Protein AF-A0A8J7XQV1-F1 (afdb_monomer_lite)

Radius of gyration: 23.18 Å; chains: 1; bounding box: 53×18×77 Å

Sequence (74 aa):
TQDRIEITAQKKEESQEEKEGMKTYGRRYAGFFRSVPLPGMVKADDAKATYKNGVLEITLPKREVTKSRNLPIE

pLDDT: mean 87.87, std 9.72, range [59.44, 97.38]

Secondary structure (DSSP, 8-state):
-TTEEEEEEEEEEEEEEEETTEEEEEEEEEEEEEEEE-SS-B-GGG-EEEEETTEEEEE-PBPP--PPP-----

Foldseek 3Di:
DQFKDKDKDKDWDWDWDDDPNDIDIDIDIDIDIDIGTDPAGFPPVPKDWDDDPNDIDIDTHHDDDPPPDDDDDD

Structure (mmCIF, N/CA/C/O backbone):
data_AF-A0A8J7XQV1-F1
#
_entry.id   AF-A0A8J7XQV1-F1
#
loop_
_atom_site.group_PDB
_atom_site.id
_atom_site.type_symbol
_atom_site.label_atom_id
_atom_site.label_alt_id
_atom_site.label_comp_id
_atom_site.label_asym_id
_atom_site.label_entity_id
_atom_site.label_seq_id
_atom_site.pdbx_PDB_ins_code
_atom_site.Cartn_x
_atom_site.Cartn_y
_atom_site.Cartn_z
_atom_site.occupancy
_atom_site.B_iso_or_equiv
_atom_site.auth_seq_id
_atom_site.auth_comp_id
_atom_site.auth_asym_id
_atom_site.auth_atom_id
_atom_site.pdbx_PDB_model_num
ATOM 1 N N . THR A 1 1 ? -0.110 5.316 -13.016 1.00 59.44 1 THR A N 1
ATOM 2 C CA . THR A 1 1 ? 0.483 5.671 -14.332 1.00 59.44 1 THR A CA 1
ATOM 3 C C . THR A 1 1 ? 1.694 4.778 -14.595 1.00 59.44 1 THR A C 1
ATOM 5 O O . THR A 1 1 ? 2.054 4.013 -13.712 1.00 59.44 1 THR A O 1
ATOM 8 N N . GLN A 1 2 ? 2.310 4.792 -15.784 1.00 71.25 2 GLN A N 1
ATOM 9 C CA . GLN A 1 2 ? 3.435 3.879 -16.099 1.00 71.25 2 GLN A CA 1
ATOM 10 C C . GLN A 1 2 ? 4.746 4.202 -15.345 1.00 71.25 2 GLN A C 1
ATOM 12 O O . GLN A 1 2 ? 5.687 3.414 -15.392 1.00 71.25 2 GLN A O 1
ATOM 17 N N . ASP A 1 3 ? 4.803 5.342 -14.654 1.00 85.31 3 ASP A N 1
ATOM 18 C CA . ASP A 1 3 ? 5.972 5.913 -13.973 1.00 85.31 3 ASP A CA 1
ATOM 19 C C . ASP A 1 3 ? 5.863 5.920 -12.436 1.00 85.31 3 ASP A C 1
ATOM 21 O O . ASP A 1 3 ? 6.798 6.362 -11.775 1.00 85.31 3 ASP A O 1
ATOM 25 N N . ARG A 1 4 ? 4.745 5.480 -11.836 1.00 91.81 4 ARG A N 1
ATOM 26 C CA . ARG A 1 4 ? 4.573 5.466 -10.370 1.00 91.81 4 ARG A CA 1
ATOM 27 C C . ARG A 1 4 ? 3.615 4.378 -9.890 1.00 91.81 4 ARG A C 1
ATOM 29 O O . ARG A 1 4 ? 2.673 4.020 -10.596 1.00 91.81 4 ARG A O 1
ATOM 36 N N . ILE A 1 5 ? 3.824 3.922 -8.658 1.00 94.44 5 ILE A N 1
ATOM 37 C CA . ILE A 1 5 ? 2.890 3.072 -7.909 1.00 94.44 5 ILE A CA 1
ATOM 38 C C . ILE A 1 5 ? 2.097 3.950 -6.952 1.00 94.44 5 ILE A C 1
ATOM 40 O O . ILE A 1 5 ? 2.685 4.738 -6.213 1.00 94.44 5 ILE A O 1
ATOM 44 N N . GLU A 1 6 ? 0.785 3.758 -6.914 1.00 94.62 6 GLU A N 1
ATOM 45 C CA . GLU A 1 6 ? -0.095 4.360 -5.918 1.00 94.62 6 GLU A CA 1
ATOM 46 C C . GLU A 1 6 ? -0.606 3.270 -4.977 1.00 94.62 6 GLU A C 1
ATOM 48 O O . GLU A 1 6 ? -1.116 2.239 -5.410 1.00 94.62 6 GLU A O 1
ATOM 53 N N . ILE A 1 7 ? -0.425 3.486 -3.679 1.00 95.12 7 ILE A N 1
ATOM 54 C CA . ILE A 1 7 ? -0.799 2.560 -2.616 1.00 95.12 7 ILE A CA 1
ATOM 55 C C . ILE A 1 7 ? -1.806 3.279 -1.734 1.00 95.12 7 ILE A C 1
ATOM 57 O O . ILE A 1 7 ? -1.456 4.246 -1.054 1.00 95.12 7 ILE A O 1
ATOM 61 N N . THR A 1 8 ? -3.033 2.770 -1.720 1.00 94.75 8 THR A N 1
ATOM 62 C CA . THR A 1 8 ? -4.107 3.258 -0.855 1.00 94.75 8 THR A CA 1
ATOM 63 C C . THR A 1 8 ? -4.542 2.147 0.086 1.00 94.75 8 THR A C 1
ATOM 65 O O . THR A 1 8 ? -4.790 1.025 -0.349 1.00 94.75 8 THR A O 1
ATOM 68 N N . ALA A 1 9 ? -4.667 2.454 1.373 1.00 92.12 9 ALA A N 1
ATOM 69 C CA . ALA A 1 9 ? -5.233 1.537 2.353 1.00 92.12 9 ALA A CA 1
ATOM 70 C C . ALA A 1 9 ? -6.127 2.282 3.344 1.00 92.12 9 ALA A C 1
ATOM 72 O O . ALA A 1 9 ? -5.953 3.472 3.602 1.00 92.12 9 ALA A O 1
ATOM 73 N N . GLN A 1 10 ? -7.081 1.563 3.924 1.00 93.88 10 GLN A N 1
ATOM 74 C CA . GLN A 1 10 ? -7.917 2.057 5.009 1.00 93.88 10 GLN A CA 1
ATOM 75 C C . GLN A 1 10 ? -7.922 1.033 6.138 1.00 93.88 10 GLN A C 1
ATOM 77 O O . GLN A 1 10 ? -8.098 -0.160 5.902 1.00 93.88 10 GLN A O 1
ATOM 82 N N . LYS A 1 11 ? -7.744 1.506 7.368 1.00 91.75 11 LYS A N 1
ATOM 83 C CA . LYS A 1 11 ? -7.845 0.712 8.588 1.00 91.75 11 LYS A CA 1
ATOM 84 C C . LYS A 1 11 ? -8.991 1.251 9.432 1.00 91.75 11 LYS A C 1
ATOM 86 O O . LYS A 1 11 ? -9.070 2.457 9.668 1.00 91.75 11 LYS A O 1
ATOM 91 N N . LYS A 1 12 ? -9.868 0.352 9.868 1.00 93.44 12 LYS A N 1
ATOM 92 C CA . LYS A 1 12 ? -10.969 0.632 10.790 1.00 93.44 12 LYS A CA 1
ATOM 93 C C . LYS A 1 12 ? -10.770 -0.234 12.026 1.00 93.44 12 LYS A C 1
ATOM 95 O O . LYS A 1 12 ? -10.570 -1.436 11.887 1.00 93.44 12 LYS A O 1
ATOM 100 N N . GLU A 1 13 ? -10.797 0.372 13.200 1.00 91.94 13 GLU A N 1
ATOM 101 C CA . GLU A 1 13 ? -10.745 -0.326 14.484 1.00 91.94 13 GLU A CA 1
ATOM 102 C C . GLU A 1 13 ? -11.909 0.149 15.341 1.00 91.94 13 GLU A C 1
ATOM 104 O O . GLU A 1 13 ? -12.167 1.349 15.430 1.00 91.94 13 GLU A O 1
ATOM 109 N N . GLU A 1 14 ? -12.596 -0.790 15.976 1.00 93.56 14 GLU A N 1
ATOM 110 C CA . GLU A 1 14 ? -13.614 -0.506 16.979 1.00 93.56 14 GLU A CA 1
ATOM 111 C C . GLU A 1 14 ? -13.194 -1.176 18.285 1.00 93.56 14 GLU A C 1
ATOM 113 O O . GLU A 1 14 ? -12.700 -2.305 18.278 1.00 93.56 14 GLU A O 1
ATOM 118 N N . SER A 1 15 ? -13.347 -0.470 19.399 1.00 92.12 15 SER A N 1
ATOM 119 C CA . SER A 1 15 ? -13.062 -0.986 20.731 1.00 92.12 15 SER A CA 1
ATOM 120 C C . SER A 1 15 ? -14.216 -0.677 21.671 1.00 92.12 15 SER A C 1
ATOM 122 O O . SER A 1 15 ? -14.880 0.353 21.559 1.00 92.12 15 SER A O 1
ATOM 124 N N . GLN A 1 16 ? -14.445 -1.584 22.610 1.00 91.69 16 GLN A N 1
ATOM 125 C CA . GLN A 1 16 ? -15.396 -1.401 23.690 1.00 91.69 16 GLN A CA 1
ATOM 126 C C . GLN A 1 16 ? -14.700 -1.773 24.996 1.00 91.69 16 GLN A C 1
ATOM 128 O O . GLN A 1 16 ? -14.144 -2.863 25.110 1.00 91.69 16 GLN A O 1
ATOM 133 N N . GLU A 1 17 ? -14.724 -0.867 25.966 1.00 90.62 17 GLU A N 1
ATOM 134 C CA . GLU A 1 17 ? -14.212 -1.099 27.317 1.00 90.62 17 GLU A CA 1
ATOM 135 C C . GLU A 1 17 ? -15.319 -0.864 28.340 1.00 90.62 17 GLU A C 1
ATOM 137 O O . GLU A 1 17 ? -16.108 0.072 28.209 1.00 90.62 17 GLU A O 1
ATOM 142 N N . GLU A 1 18 ? -15.356 -1.701 29.375 1.00 89.25 18 GLU A N 1
ATOM 143 C CA . GLU A 1 18 ? -16.239 -1.535 30.526 1.00 89.25 18 GLU A CA 1
ATOM 144 C C . GLU A 1 18 ? -15.400 -1.575 31.807 1.00 89.25 18 GLU A C 1
ATOM 146 O O . GLU A 1 18 ? -14.738 -2.571 32.100 1.00 89.25 18 GLU A O 1
ATOM 151 N N . LYS A 1 19 ? -15.384 -0.465 32.550 1.00 89.62 19 LYS A N 1
ATOM 152 C CA . LYS A 1 19 ? -14.653 -0.317 33.817 1.00 89.62 19 LYS A CA 1
ATOM 153 C C . LYS A 1 19 ? -15.506 0.451 34.812 1.00 89.62 19 LYS A C 1
ATOM 155 O O . LYS A 1 19 ? -16.010 1.516 34.479 1.00 89.62 19 LYS A O 1
ATOM 160 N N . GLU A 1 20 ? -15.648 -0.090 36.023 1.00 87.50 20 GLU A N 1
ATOM 161 C CA . GLU A 1 20 ? -16.321 0.572 37.157 1.00 87.50 20 GLU A CA 1
ATOM 162 C C . GLU A 1 20 ? -17.715 1.140 36.810 1.00 87.50 20 GLU A C 1
ATOM 164 O O . GLU A 1 20 ? -18.094 2.227 37.231 1.00 87.50 20 GLU A O 1
ATOM 169 N N . GLY A 1 21 ? -18.490 0.405 36.002 1.00 87.81 21 GLY A N 1
ATOM 170 C CA . GLY A 1 21 ? -19.830 0.819 35.565 1.00 87.81 21 GLY A CA 1
ATOM 171 C C . GLY A 1 21 ? -19.856 1.826 34.406 1.00 87.81 21 GLY A C 1
ATOM 172 O O . GLY A 1 21 ? -20.936 2.204 33.956 1.00 87.81 21 GLY A O 1
ATOM 173 N N . MET A 1 22 ? -18.699 2.231 33.880 1.00 83.75 22 MET A N 1
ATOM 174 C CA . MET A 1 22 ? -18.577 3.093 32.706 1.00 83.75 22 MET A CA 1
ATOM 175 C C . MET A 1 22 ? -18.287 2.269 31.447 1.00 83.75 22 MET A C 1
ATOM 177 O O . MET A 1 22 ? -17.375 1.443 31.436 1.00 83.75 22 MET A O 1
ATOM 181 N N . LYS A 1 23 ? -19.039 2.535 30.370 1.00 89.31 23 LYS A N 1
ATOM 182 C CA . LYS A 1 23 ? -18.838 1.941 29.039 1.00 89.31 23 LYS A CA 1
ATOM 183 C C . LYS A 1 23 ? -18.225 2.960 28.084 1.00 89.31 23 LYS A C 1
ATOM 185 O O . LYS A 1 23 ?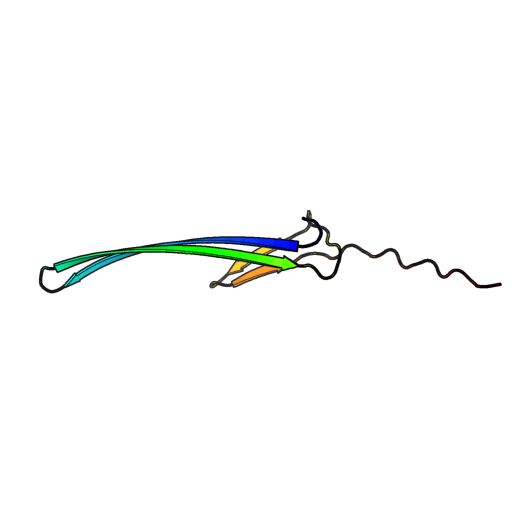 -18.820 4.009 27.841 1.00 89.31 23 LYS A O 1
ATOM 190 N N . THR A 1 24 ? -17.087 2.616 27.496 1.00 90.44 24 THR A N 1
ATOM 191 C CA . THR A 1 24 ? -16.393 3.417 26.485 1.00 90.44 24 THR A CA 1
ATOM 192 C C . THR A 1 24 ? -16.447 2.702 25.144 1.00 90.44 24 THR A C 1
ATOM 194 O O . THR A 1 24 ? -16.129 1.519 25.063 1.00 90.44 24 THR A O 1
ATOM 197 N N . TYR A 1 25 ? -16.802 3.432 24.087 1.00 91.19 25 TYR A N 1
ATOM 198 C CA . TYR A 1 25 ? -16.785 2.940 22.710 1.00 91.19 25 TYR A CA 1
ATOM 199 C C . TYR A 1 25 ? -15.800 3.775 21.893 1.00 91.19 25 TYR A C 1
ATOM 201 O O . TYR A 1 25 ? -15.998 4.974 21.700 1.00 91.19 25 TYR A O 1
ATOM 209 N N . GLY A 1 26 ? -14.726 3.145 21.428 1.00 91.38 26 GLY A N 1
ATOM 210 C CA . GLY A 1 26 ? -13.734 3.744 20.548 1.00 91.38 26 GLY A CA 1
ATOM 211 C C . GLY A 1 26 ? -13.973 3.328 19.104 1.00 91.38 26 GLY A C 1
ATOM 212 O O . GLY A 1 26 ? -14.210 2.159 18.816 1.00 91.38 26 GLY A O 1
ATOM 213 N N . ARG A 1 27 ? -13.880 4.278 18.172 1.00 92.38 27 ARG A N 1
ATOM 214 C CA . ARG A 1 27 ? -13.784 3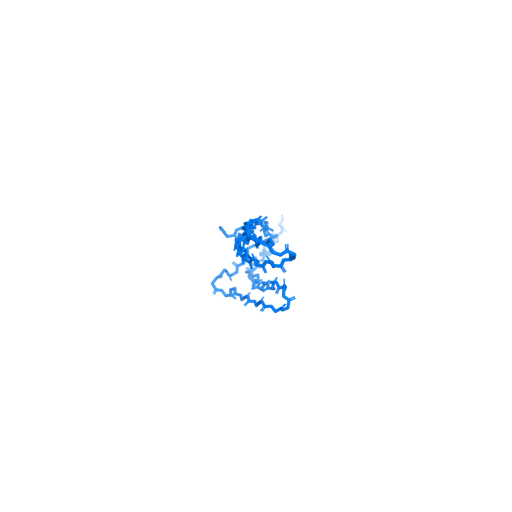.991 16.736 1.00 92.38 27 ARG A CA 1
ATOM 215 C C . ARG A 1 27 ? -12.617 4.771 16.157 1.00 92.38 27 ARG A C 1
ATOM 217 O O . ARG A 1 27 ? -12.553 5.990 16.307 1.00 92.38 27 ARG A O 1
ATOM 224 N N . ARG A 1 28 ? -11.695 4.081 15.491 1.00 89.50 28 ARG A N 1
ATOM 225 C CA . ARG A 1 28 ? -10.530 4.672 14.831 1.00 89.50 28 ARG A CA 1
ATOM 226 C C . ARG A 1 28 ? -10.566 4.357 13.345 1.00 89.50 28 ARG A C 1
ATOM 228 O O . ARG A 1 28 ? -10.655 3.203 12.940 1.00 89.50 28 ARG A O 1
ATOM 235 N N . TYR A 1 29 ? -10.434 5.401 12.538 1.00 91.00 29 TYR A N 1
ATOM 236 C CA . TYR A 1 29 ? -10.320 5.314 11.088 1.00 91.00 29 TYR A CA 1
ATOM 237 C C . TYR A 1 29 ? -8.964 5.889 10.686 1.00 91.00 29 TYR A C 1
ATOM 239 O O . TYR A 1 29 ? -8.622 7.001 11.084 1.00 91.00 29 TYR A O 1
ATOM 247 N N . ALA A 1 30 ? -8.180 5.141 9.915 1.00 90.31 30 ALA A N 1
ATOM 248 C CA . ALA A 1 30 ? -6.909 5.603 9.374 1.00 90.31 30 ALA A CA 1
ATOM 249 C C . ALA A 1 30 ? -6.851 5.325 7.873 1.00 90.31 30 ALA A C 1
ATOM 251 O O . ALA A 1 30 ? -6.995 4.183 7.443 1.00 90.31 30 ALA A O 1
ATOM 252 N N . GLY A 1 31 ? -6.648 6.375 7.081 1.00 92.75 31 GLY A N 1
ATOM 253 C CA . GLY A 1 31 ? -6.335 6.269 5.661 1.00 92.75 31 GLY A CA 1
ATOM 254 C C . GLY A 1 31 ? -4.827 6.338 5.444 1.00 92.75 31 GLY A C 1
ATOM 255 O O . GLY A 1 31 ? -4.136 7.115 6.100 1.00 92.75 31 GLY A O 1
ATOM 256 N N . PHE A 1 32 ? -4.327 5.545 4.507 1.00 90.69 32 PHE A N 1
ATOM 257 C CA . PHE A 1 32 ? -2.945 5.569 4.055 1.00 90.69 32 PHE A CA 1
ATOM 258 C C . PHE A 1 32 ? -2.940 5.823 2.558 1.00 90.69 32 PHE A C 1
ATOM 260 O O . PHE A 1 32 ? -3.651 5.150 1.815 1.00 90.69 32 PHE A O 1
ATOM 267 N N . PHE A 1 33 ? -2.119 6.775 2.131 1.00 94.62 33 PHE A N 1
ATOM 268 C CA . PHE A 1 33 ? -1.829 7.009 0.728 1.00 94.62 33 PHE A CA 1
ATOM 269 C C . PHE A 1 33 ? -0.326 7.197 0.560 1.00 94.62 33 PHE A C 1
ATOM 271 O O . PHE A 1 33 ? 0.302 7.988 1.271 1.00 94.62 33 PHE A O 1
ATOM 278 N N . ARG A 1 34 ? 0.260 6.462 -0.378 1.00 93.81 34 ARG A N 1
ATOM 279 C CA . ARG A 1 34 ? 1.645 6.641 -0.808 1.00 93.81 34 ARG A CA 1
ATOM 280 C C . ARG A 1 34 ? 1.705 6.566 -2.321 1.00 93.81 34 ARG A C 1
ATOM 282 O O . ARG A 1 34 ? 1.143 5.660 -2.920 1.00 93.81 34 ARG A O 1
ATOM 289 N N . SER A 1 35 ? 2.444 7.493 -2.914 1.00 95.25 35 SER A N 1
ATOM 290 C CA . SER A 1 35 ? 2.837 7.438 -4.317 1.00 95.25 35 SER A CA 1
ATOM 291 C C . SER A 1 35 ? 4.349 7.270 -4.378 1.00 95.25 35 SER A C 1
ATOM 293 O O . SER A 1 35 ? 5.077 8.065 -3.782 1.00 95.25 35 SER A O 1
ATOM 295 N N . VAL A 1 36 ? 4.819 6.242 -5.081 1.00 93.81 36 VAL A N 1
ATOM 296 C CA . VAL A 1 36 ? 6.243 5.930 -5.235 1.00 93.81 36 VAL A CA 1
ATOM 297 C C . VAL A 1 36 ? 6.607 6.035 -6.716 1.00 93.81 36 VAL A C 1
ATOM 299 O O . VAL A 1 36 ? 6.099 5.236 -7.507 1.00 93.81 36 VAL A O 1
ATOM 302 N N . PRO A 1 37 ? 7.450 7.003 -7.122 1.00 93.81 37 PRO A N 1
ATOM 303 C CA . PRO A 1 37 ? 7.927 7.081 -8.496 1.00 93.81 37 PRO A CA 1
ATOM 304 C C . PRO A 1 37 ? 8.829 5.885 -8.817 1.00 93.81 37 PRO A C 1
ATOM 306 O O . PRO A 1 37 ? 9.595 5.415 -7.974 1.00 93.81 37 PRO A O 1
ATOM 309 N N . LEU A 1 38 ? 8.737 5.393 -10.046 1.00 92.31 38 LEU A N 1
ATOM 310 C CA . LEU A 1 38 ? 9.510 4.263 -10.535 1.00 92.31 38 LEU A CA 1
ATOM 311 C C . LEU A 1 38 ? 10.765 4.751 -11.266 1.00 92.31 38 LEU A C 1
ATOM 313 O O . LEU A 1 38 ? 10.690 5.686 -12.061 1.00 92.31 38 LEU A O 1
ATOM 317 N N . PRO A 1 39 ? 11.920 4.091 -11.074 1.00 89.12 39 PRO A N 1
ATOM 318 C CA . PRO A 1 39 ? 13.175 4.477 -11.721 1.00 89.12 39 PRO A CA 1
ATOM 319 C C . PRO A 1 39 ? 13.234 4.114 -13.216 1.00 89.12 39 PRO A C 1
ATOM 321 O O . PRO A 1 39 ? 14.261 4.307 -13.859 1.00 89.12 39 PRO A O 1
ATOM 324 N N . GLY A 1 40 ? 12.174 3.530 -13.774 1.00 87.94 40 GLY A N 1
ATOM 325 C CA . GLY A 1 40 ? 12.112 3.127 -15.171 1.00 87.94 40 GLY A CA 1
ATOM 326 C C . GLY A 1 40 ? 10.782 2.474 -15.521 1.00 87.94 40 GLY A C 1
ATOM 327 O O . GLY A 1 40 ? 9.922 2.273 -14.663 1.00 87.94 40 GLY A O 1
ATOM 328 N N . MET A 1 41 ? 10.625 2.126 -16.797 1.00 88.50 41 MET A N 1
ATOM 329 C CA . MET A 1 41 ? 9.412 1.478 -17.285 1.00 88.50 41 MET A CA 1
ATOM 330 C C . MET A 1 41 ? 9.293 0.037 -16.778 1.00 88.50 41 MET A C 1
ATOM 332 O O . MET A 1 41 ? 10.251 -0.740 -16.808 1.00 88.50 41 MET A O 1
ATOM 336 N N . VAL A 1 42 ? 8.083 -0.339 -16.374 1.00 91.31 42 VAL A N 1
ATOM 337 C CA . VAL A 1 42 ? 7.739 -1.678 -15.876 1.00 91.31 42 VAL A CA 1
ATOM 338 C C . VAL A 1 42 ? 6.639 -2.314 -16.724 1.00 91.31 42 VAL A C 1
ATOM 340 O O . VAL A 1 42 ? 5.890 -1.624 -17.421 1.00 91.31 42 VAL A O 1
ATOM 343 N N . LYS A 1 43 ? 6.539 -3.642 -16.686 1.00 90.88 43 LYS A N 1
ATOM 344 C CA . LYS A 1 43 ? 5.400 -4.386 -17.233 1.00 90.88 43 LYS A CA 1
ATOM 345 C C . LYS A 1 43 ? 4.298 -4.409 -16.174 1.00 90.88 43 LYS A C 1
ATOM 347 O O . LYS A 1 43 ? 4.267 -5.301 -15.337 1.00 90.88 43 LYS A O 1
ATOM 352 N N . ALA A 1 44 ? 3.448 -3.381 -16.175 1.00 88.44 44 ALA A N 1
ATOM 353 C CA . ALA A 1 44 ? 2.403 -3.217 -15.160 1.00 88.44 44 ALA A CA 1
ATOM 354 C C . ALA A 1 44 ? 1.437 -4.414 -15.098 1.00 88.44 44 ALA A C 1
ATOM 356 O O . ALA A 1 44 ? 1.033 -4.801 -14.007 1.00 88.44 44 ALA A O 1
ATOM 357 N N . ASP A 1 45 ? 1.140 -5.029 -16.244 1.00 91.12 45 ASP A N 1
ATOM 358 C CA . ASP A 1 45 ? 0.233 -6.182 -16.340 1.00 91.12 45 ASP A CA 1
ATOM 359 C C . ASP A 1 45 ? 0.796 -7.447 -15.665 1.00 91.12 45 ASP A C 1
ATOM 361 O O . ASP A 1 45 ? 0.036 -8.299 -15.216 1.00 91.12 45 ASP A O 1
ATOM 365 N N . ASP A 1 46 ? 2.125 -7.539 -15.524 1.00 92.81 46 ASP A N 1
ATOM 366 C CA . ASP A 1 46 ? 2.825 -8.664 -14.887 1.00 92.81 46 ASP A CA 1
ATOM 367 C C . ASP A 1 46 ? 3.154 -8.396 -13.402 1.00 92.81 46 ASP A C 1
ATOM 369 O O . ASP A 1 46 ? 3.946 -9.118 -12.783 1.00 92.81 46 ASP A O 1
ATOM 373 N N . ALA A 1 47 ? 2.602 -7.327 -12.821 1.00 93.12 47 ALA A N 1
ATOM 374 C CA . ALA A 1 47 ? 2.828 -6.968 -11.427 1.00 93.12 47 ALA A CA 1
ATOM 375 C C . ALA A 1 47 ? 2.273 -8.033 -10.469 1.00 93.12 47 ALA A C 1
ATOM 377 O O . ALA A 1 47 ? 1.182 -8.571 -10.659 1.00 93.12 47 ALA A O 1
ATOM 378 N N . LYS A 1 48 ? 3.005 -8.300 -9.384 1.00 96.19 48 LYS A N 1
ATOM 379 C CA . LYS A 1 48 ? 2.564 -9.193 -8.303 1.00 96.19 48 LYS A CA 1
ATOM 380 C C . LYS A 1 48 ? 2.648 -8.473 -6.968 1.00 96.19 48 LYS A C 1
ATOM 382 O O . LYS A 1 48 ? 3.560 -7.680 -6.752 1.00 96.19 48 LYS A O 1
ATOM 387 N N . ALA A 1 49 ? 1.721 -8.772 -6.065 1.00 95.94 49 ALA A N 1
ATOM 388 C CA . ALA A 1 49 ? 1.728 -8.227 -4.716 1.00 95.94 49 ALA A CA 1
ATOM 389 C C . ALA A 1 49 ? 1.367 -9.302 -3.690 1.00 95.94 49 ALA A C 1
ATOM 391 O O . ALA A 1 49 ? 0.509 -10.148 -3.944 1.00 95.94 49 ALA A O 1
ATOM 392 N N . THR A 1 50 ? 2.009 -9.256 -2.525 1.00 97.38 50 THR A N 1
ATOM 393 C CA . THR A 1 50 ? 1.681 -10.113 -1.381 1.00 97.38 50 THR A CA 1
ATOM 394 C C . THR A 1 50 ? 1.621 -9.285 -0.103 1.00 97.38 50 THR A C 1
ATOM 396 O O . THR A 1 50 ? 2.369 -8.323 0.062 1.00 97.38 50 THR A O 1
ATOM 399 N N . TYR A 1 51 ? 0.707 -9.639 0.801 1.00 94.88 51 TYR A N 1
ATOM 400 C CA . TYR A 1 51 ? 0.581 -8.993 2.104 1.00 94.88 51 TYR A CA 1
ATOM 401 C C . TYR A 1 51 ? 0.679 -10.042 3.204 1.00 94.88 51 TYR A C 1
ATOM 403 O O . TYR A 1 51 ? -0.174 -10.925 3.306 1.00 94.88 51 TYR A O 1
ATOM 411 N N . LYS A 1 52 ? 1.733 -9.965 4.017 1.00 96.00 52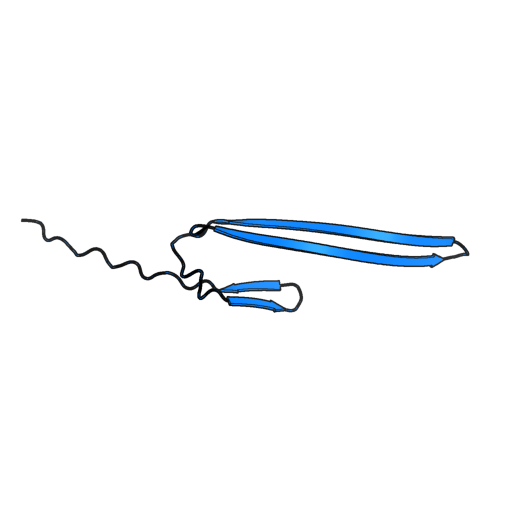 LYS A N 1
ATOM 412 C CA . LYS A 1 52 ? 1.987 -10.933 5.087 1.00 96.00 52 LYS A CA 1
ATOM 413 C C . LYS A 1 52 ? 2.543 -10.223 6.311 1.00 96.00 52 LYS A C 1
ATOM 415 O O . LYS A 1 52 ? 3.471 -9.430 6.205 1.00 96.00 52 LYS A O 1
ATOM 420 N N . ASN A 1 53 ? 1.972 -10.521 7.480 1.00 94.25 53 ASN A N 1
ATOM 421 C CA . ASN A 1 53 ? 2.424 -10.007 8.779 1.00 94.25 53 ASN A CA 1
ATOM 422 C C . ASN A 1 53 ? 2.589 -8.475 8.822 1.00 94.25 53 ASN A C 1
ATOM 424 O O . ASN A 1 53 ? 3.549 -7.963 9.389 1.00 94.25 53 ASN A O 1
ATOM 428 N N . GLY A 1 54 ? 1.669 -7.735 8.198 1.00 90.25 54 GLY A N 1
ATOM 429 C CA . GLY A 1 54 ? 1.712 -6.271 8.186 1.00 90.25 54 GLY A CA 1
ATOM 430 C C . GLY A 1 54 ? 2.557 -5.650 7.069 1.00 90.25 54 GLY A C 1
ATOM 431 O O . GLY A 1 54 ? 2.542 -4.428 6.932 1.00 90.25 54 GLY A O 1
ATOM 432 N N . VAL A 1 55 ? 3.251 -6.451 6.254 1.00 94.31 55 VAL A N 1
ATOM 433 C CA . VAL A 1 55 ? 4.148 -5.974 5.192 1.00 94.31 55 VAL A CA 1
ATOM 434 C C . VAL A 1 55 ? 3.531 -6.225 3.820 1.00 94.31 55 VAL A C 1
ATOM 436 O O . VAL A 1 55 ? 3.163 -7.355 3.501 1.00 94.31 55 VAL A O 1
ATOM 439 N N . LEU A 1 56 ? 3.423 -5.164 3.014 1.00 94.88 56 LEU A N 1
ATOM 440 C CA . LEU A 1 56 ? 3.030 -5.226 1.606 1.00 94.88 56 LEU A CA 1
ATOM 441 C C . LEU A 1 56 ? 4.289 -5.285 0.736 1.00 94.88 56 LEU A C 1
ATOM 443 O O . LEU A 1 56 ? 5.042 -4.315 0.677 1.00 94.88 56 LEU A O 1
ATOM 447 N N . GLU A 1 57 ? 4.493 -6.406 0.052 1.00 96.25 57 GLU A N 1
ATOM 448 C CA . GLU A 1 57 ? 5.557 -6.588 -0.933 1.00 96.25 57 GLU A CA 1
ATOM 449 C C . GLU A 1 57 ? 4.969 -6.498 -2.344 1.00 96.25 57 GLU A C 1
ATOM 451 O O . GLU A 1 57 ? 3.992 -7.179 -2.655 1.00 96.25 57 GLU A O 1
ATOM 456 N N . ILE A 1 58 ? 5.558 -5.657 -3.197 1.00 95.00 58 ILE A N 1
ATOM 457 C CA . ILE A 1 58 ? 5.132 -5.455 -4.587 1.00 95.00 58 ILE A CA 1
ATOM 458 C C . ILE A 1 58 ? 6.322 -5.748 -5.501 1.00 95.00 58 ILE A C 1
ATOM 460 O O . ILE A 1 58 ? 7.358 -5.089 -5.418 1.00 95.00 58 ILE A O 1
ATOM 464 N N . THR A 1 59 ? 6.166 -6.719 -6.397 1.00 95.12 59 THR A N 1
ATOM 465 C CA . THR A 1 59 ? 7.156 -7.080 -7.413 1.00 95.12 59 THR A CA 1
ATOM 466 C C . THR A 1 59 ? 6.720 -6.538 -8.769 1.00 95.12 59 THR A C 1
ATOM 468 O O . THR A 1 59 ? 5.670 -6.912 -9.291 1.00 95.12 59 THR A O 1
ATOM 471 N N . LEU A 1 60 ? 7.555 -5.681 -9.360 1.00 93.38 60 LEU A N 1
ATOM 472 C CA . LEU A 1 60 ? 7.332 -5.104 -10.684 1.00 93.38 60 LEU A CA 1
ATOM 473 C C . LEU A 1 60 ? 8.438 -5.529 -11.654 1.00 93.38 60 LEU A C 1
ATOM 475 O O . LEU A 1 60 ? 9.581 -5.082 -11.506 1.00 93.38 60 LEU A O 1
ATOM 479 N N . PRO A 1 61 ? 8.129 -6.351 -12.670 1.00 92.50 61 PRO A N 1
ATOM 480 C CA . PRO A 1 61 ? 9.092 -6.682 -13.709 1.00 92.50 61 PRO A CA 1
ATOM 481 C C . PRO A 1 61 ? 9.460 -5.439 -14.525 1.00 92.50 61 PRO A C 1
ATOM 483 O O . PRO A 1 61 ? 8.589 -4.736 -15.047 1.00 92.50 61 PRO A O 1
ATOM 486 N N . LYS A 1 62 ? 10.759 -5.164 -14.669 1.00 90.81 62 LYS A N 1
ATOM 487 C CA . LYS A 1 62 ? 11.243 -4.097 -15.556 1.00 90.81 62 LYS A CA 1
ATOM 488 C C . LYS A 1 62 ? 10.923 -4.446 -17.012 1.00 90.81 62 LYS A C 1
ATOM 490 O O . LYS A 1 62 ? 10.999 -5.609 -17.409 1.00 90.81 62 LYS A O 1
ATOM 495 N N . ARG A 1 63 ? 10.594 -3.441 -17.827 1.00 87.44 63 ARG A N 1
ATOM 496 C CA . ARG A 1 63 ? 10.604 -3.608 -19.286 1.00 87.44 63 ARG A CA 1
ATOM 497 C C . ARG A 1 63 ? 12.048 -3.686 -19.765 1.00 87.44 63 ARG A C 1
ATOM 499 O O . ARG A 1 63 ? 12.911 -2.974 -19.252 1.00 87.44 63 ARG A O 1
ATOM 506 N N . GLU A 1 64 ? 12.304 -4.547 -20.745 1.00 80.06 64 GLU A N 1
ATOM 507 C CA . GLU A 1 64 ? 13.606 -4.565 -21.400 1.00 80.06 64 GLU A CA 1
ATOM 508 C C . GLU A 1 64 ? 13.817 -3.243 -22.134 1.00 80.06 64 GLU A C 1
ATOM 510 O O . GLU A 1 64 ? 12.981 -2.807 -22.926 1.00 80.06 64 GLU A O 1
ATOM 515 N N . VAL A 1 65 ? 14.938 -2.593 -21.839 1.00 69.75 65 VAL A N 1
ATOM 516 C CA . VAL A 1 65 ? 15.409 -1.450 -22.609 1.00 69.75 65 VAL A CA 1
ATOM 517 C C . VAL A 1 65 ? 16.116 -2.0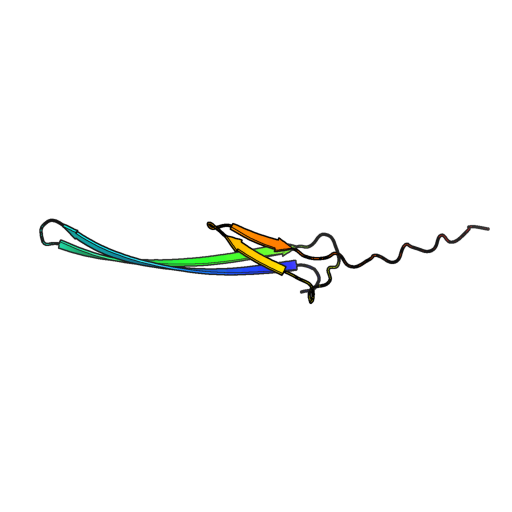47 -23.817 1.00 69.75 65 VAL A C 1
ATOM 519 O O . VAL A 1 65 ? 17.165 -2.673 -23.658 1.00 69.75 65 VAL A O 1
ATOM 522 N N . THR A 1 66 ? 15.545 -1.906 -25.014 1.00 61.03 66 THR A N 1
ATOM 523 C CA . THR A 1 66 ? 16.249 -2.229 -26.261 1.00 61.03 66 THR A CA 1
ATOM 524 C C . THR A 1 66 ? 17.594 -1.515 -26.230 1.00 61.03 66 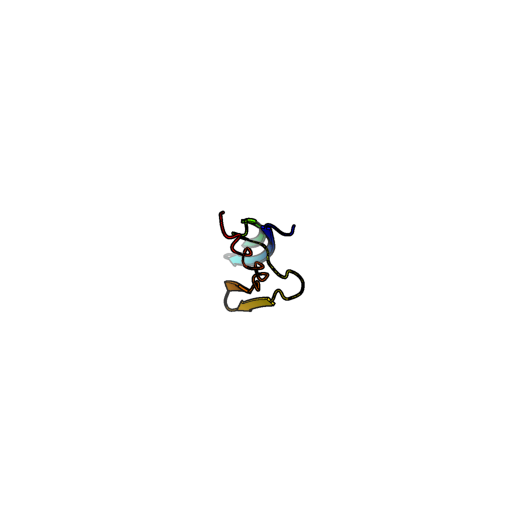THR A C 1
ATOM 526 O O . THR A 1 66 ? 17.634 -0.284 -26.258 1.00 61.03 66 THR A O 1
ATOM 529 N N . LYS A 1 67 ? 18.689 -2.278 -26.093 1.00 62.59 67 LYS A N 1
ATOM 530 C CA . LYS A 1 67 ? 20.052 -1.737 -26.106 1.00 62.59 67 LYS A CA 1
ATOM 531 C C . LYS A 1 67 ? 20.187 -0.844 -27.334 1.00 62.59 67 LYS A C 1
ATOM 533 O O . LYS A 1 67 ? 19.913 -1.284 -28.451 1.00 62.59 67 LYS A O 1
ATOM 538 N N . SER A 1 68 ? 20.585 0.404 -27.113 1.00 62.94 68 SER A N 1
ATOM 539 C CA . SER A 1 68 ? 20.919 1.335 -28.181 1.00 62.94 68 SER A CA 1
ATOM 540 C C . SER A 1 68 ? 21.919 0.667 -29.119 1.00 62.94 68 SER A C 1
ATOM 542 O O . SER A 1 68 ? 22.962 0.168 -28.694 1.00 62.94 68 SER A O 1
ATOM 544 N N . ARG A 1 69 ? 21.557 0.615 -30.399 1.00 65.31 69 ARG A N 1
ATOM 545 C CA . ARG A 1 69 ? 22.400 0.115 -31.477 1.00 65.31 69 ARG A CA 1
ATOM 546 C C . ARG A 1 69 ? 23.623 1.032 -31.542 1.00 65.31 69 ARG A C 1
ATOM 548 O O . ARG A 1 69 ? 23.456 2.227 -31.767 1.00 65.31 69 ARG A O 1
ATOM 555 N N . ASN A 1 70 ? 24.820 0.501 -31.287 1.00 68.00 70 ASN A N 1
ATOM 556 C CA . ASN A 1 70 ? 26.057 1.264 -31.458 1.00 68.00 70 ASN A CA 1
ATOM 557 C C . ASN A 1 70 ? 26.111 1.738 -32.913 1.00 68.00 70 ASN A C 1
ATOM 559 O O . ASN A 1 70 ? 26.160 0.914 -33.827 1.00 68.00 70 ASN A O 1
ATOM 563 N N . LEU A 1 71 ? 26.036 3.051 -33.119 1.00 74.56 71 LEU A N 1
ATOM 564 C CA . LEU A 1 71 ? 26.279 3.658 -34.419 1.00 74.56 71 LEU A CA 1
ATOM 565 C C . LEU A 1 71 ? 27.797 3.846 -34.538 1.00 74.56 71 LEU A C 1
ATOM 567 O O . LEU A 1 71 ? 28.359 4.581 -33.723 1.00 74.56 71 LEU A O 1
ATOM 571 N N . PRO A 1 72 ? 28.478 3.155 -35.467 1.00 74.81 72 PRO A N 1
ATOM 572 C CA . PRO A 1 72 ? 29.873 3.453 -35.753 1.00 74.81 72 PRO A CA 1
ATOM 573 C C . PRO A 1 72 ? 29.974 4.871 -36.325 1.00 74.81 72 PRO A C 1
ATOM 575 O O . PRO A 1 72 ? 29.129 5.288 -37.115 1.00 74.81 72 PRO A O 1
ATOM 578 N N . ILE A 1 73 ? 30.986 5.605 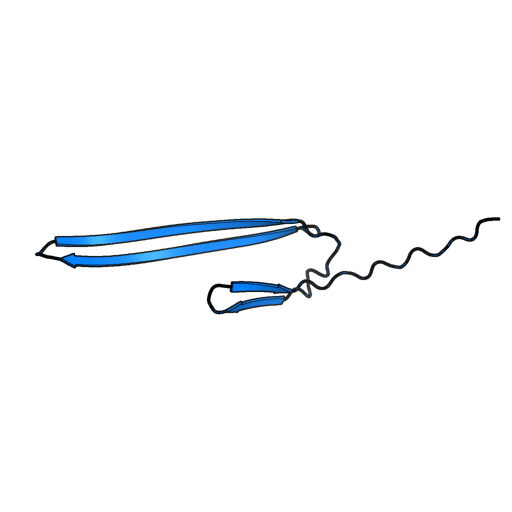-35.871 1.00 70.62 73 ILE A N 1
ATOM 579 C CA . ILE A 1 73 ? 31.337 6.934 -36.375 1.00 70.62 73 ILE A CA 1
ATOM 580 C C . ILE A 1 73 ? 32.319 6.717 -37.533 1.00 70.62 73 ILE A C 1
ATOM 582 O O . ILE A 1 73 ? 33.243 5.914 -37.381 1.00 70.62 73 ILE A O 1
ATOM 586 N N . GLU A 1 74 ? 32.092 7.395 -38.659 1.00 66.88 74 GLU A N 1
ATOM 587 C CA . GLU A 1 74 ? 33.003 7.466 -39.814 1.00 66.88 74 GLU A CA 1
ATOM 588 C C . GLU A 1 74 ? 33.831 8.757 -39.759 1.00 66.88 74 GLU A C 1
ATOM 590 O O . GLU A 1 74 ? 33.252 9.804 -39.377 1.00 66.88 74 GLU A O 1
#